Protein AF-A0A954R7X2-F1 (afdb_monomer_lite)

Radius of gyration: 25.23 Å; chains: 1; bounding box: 57×44×72 Å

Secondary structure (DSSP, 8-state):
-HHHHHHH--TTT-----SS---SS---SPPPPP---B--GGG--HHHHHHHHHHTT----HHHHHHHHHHHHHTTSPPBHHHHHHHHHHTSHHHH-HHHHS-EEEEETTEEEEESSHHIIIIIHHHHHHHHHHGGG--EEESSSSSSEEEE-SSS-EEEE-------

pLDDT: mean 91.8, std 8.51, range [50.0, 98.69]

Structure (mmCIF, N/CA/C/O backbone):
data_AF-A0A954R7X2-F1
#
_entry.id   AF-A0A954R7X2-F1
#
loop_
_atom_site.group_PDB
_atom_site.id
_atom_site.type_symbol
_atom_site.label_atom_id
_atom_site.label_alt_id
_atom_site.label_comp_id
_atom_site.label_asym_id
_atom_site.label_entity_id
_atom_site.label_seq_id
_atom_site.pdbx_PDB_ins_code
_atom_site.Cartn_x
_atom_site.Cartn_y
_atom_site.Cartn_z
_atom_site.occupancy
_atom_site.B_iso_or_equiv
_atom_site.auth_seq_id
_atom_site.auth_comp_id
_atom_site.auth_asym_id
_atom_site.auth_atom_id
_atom_site.pdbx_PDB_model_num
ATOM 1 N N . ASP A 1 1 ? -5.632 16.154 -36.452 1.00 69.88 1 ASP A N 1
ATOM 2 C CA . ASP A 1 1 ? -5.911 17.589 -36.648 1.00 69.88 1 ASP A CA 1
ATOM 3 C C . ASP A 1 1 ? -5.755 18.242 -35.297 1.00 69.88 1 ASP A C 1
ATOM 5 O O . ASP A 1 1 ? -6.568 17.933 -34.433 1.00 69.88 1 ASP A O 1
ATOM 9 N N . PRO A 1 2 ? -4.709 19.049 -35.082 1.00 77.31 2 PRO A N 1
ATOM 10 C CA . PRO A 1 2 ? -4.437 19.634 -33.773 1.00 77.31 2 PRO A CA 1
ATOM 11 C C . PRO A 1 2 ? -5.625 20.431 -33.224 1.00 77.31 2 PRO A C 1
ATOM 13 O O . PRO A 1 2 ? -5.840 20.446 -32.017 1.00 77.31 2 PRO A O 1
ATOM 16 N N . LEU A 1 3 ? -6.420 21.057 -34.102 1.00 86.19 3 LEU A N 1
ATOM 17 C CA . LEU A 1 3 ? -7.574 21.850 -33.691 1.00 86.19 3 LEU A CA 1
ATOM 18 C C . LEU A 1 3 ? -8.732 20.961 -33.224 1.00 86.19 3 LEU A C 1
ATOM 20 O O . LEU A 1 3 ? -9.303 21.207 -32.167 1.00 86.19 3 LEU A O 1
ATOM 24 N N . CYS A 1 4 ? -9.053 19.904 -33.977 1.00 84.31 4 CYS A N 1
ATOM 25 C CA . CYS A 1 4 ? -10.108 18.972 -33.579 1.00 84.31 4 CYS A CA 1
ATOM 26 C C . CYS A 1 4 ? -9.736 18.191 -32.318 1.00 84.31 4 CYS A C 1
ATOM 28 O O . CYS A 1 4 ? -10.591 18.044 -31.461 1.00 84.31 4 CYS A O 1
ATOM 30 N N . SER A 1 5 ? -8.490 17.724 -32.176 1.00 83.44 5 SER A N 1
ATOM 31 C CA . SER A 1 5 ? -8.057 17.041 -30.947 1.00 83.44 5 SER A CA 1
ATOM 32 C C . SER A 1 5 ? -8.198 17.953 -29.730 1.00 83.44 5 SER A C 1
ATOM 34 O O . SER A 1 5 ? -8.755 17.544 -28.729 1.00 83.44 5 SER A O 1
ATOM 36 N N . LYS A 1 6 ? -7.811 19.228 -29.856 1.00 85.25 6 LYS A N 1
ATOM 37 C CA . LYS A 1 6 ? -7.842 20.181 -28.741 1.00 85.25 6 LYS A CA 1
ATOM 38 C C . LYS A 1 6 ? -9.242 20.677 -28.355 1.00 85.25 6 LYS A C 1
ATOM 40 O O . LYS A 1 6 ? -9.440 21.092 -27.220 1.00 85.25 6 LYS A O 1
ATOM 45 N N . ILE A 1 7 ? -10.177 20.746 -29.306 1.00 91.06 7 ILE A N 1
ATOM 46 C CA . ILE A 1 7 ? -11.503 21.360 -29.091 1.00 91.06 7 ILE A CA 1
ATOM 47 C C . ILE A 1 7 ? -12.615 20.312 -28.978 1.00 91.06 7 ILE A C 1
ATOM 49 O O . ILE A 1 7 ? -13.613 20.559 -28.308 1.00 91.06 7 ILE A O 1
ATOM 53 N N . LEU A 1 8 ? -12.476 19.173 -29.658 1.00 90.81 8 LEU A N 1
ATOM 54 C CA . LEU A 1 8 ? -13.561 18.208 -29.866 1.00 90.81 8 LEU A CA 1
ATOM 55 C C . LEU A 1 8 ? -13.306 16.849 -29.213 1.00 90.81 8 LEU A C 1
ATOM 57 O O . LEU A 1 8 ? -14.130 15.958 -29.391 1.00 90.81 8 LEU A O 1
ATOM 61 N N . ALA A 1 9 ? -12.181 16.671 -28.523 1.00 90.88 9 ALA A N 1
ATOM 62 C CA . ALA A 1 9 ? -11.875 15.439 -27.817 1.00 90.88 9 ALA A CA 1
ATOM 63 C C . ALA A 1 9 ? -11.313 15.732 -26.427 1.00 90.88 9 ALA A C 1
ATOM 65 O O . ALA A 1 9 ? -10.562 16.683 -26.217 1.00 90.88 9 ALA A O 1
ATOM 66 N N . ASN A 1 10 ? -11.677 14.883 -25.479 1.00 90.38 10 ASN A N 1
ATOM 67 C CA . ASN A 1 10 ? -10.971 14.726 -24.228 1.00 90.38 10 ASN A CA 1
ATOM 68 C C . ASN A 1 10 ? -9.748 13.831 -24.461 1.00 90.38 10 ASN A C 1
ATOM 70 O O . ASN A 1 10 ? -9.885 12.622 -24.635 1.00 90.38 10 ASN A O 1
ATOM 74 N N . ASP A 1 11 ? -8.556 14.421 -24.403 1.00 87.44 11 ASP A N 1
ATOM 75 C CA . ASP A 1 11 ? -7.288 13.732 -24.670 1.00 87.44 11 ASP A CA 1
ATOM 76 C C . ASP A 1 11 ? -7.035 12.498 -23.776 1.00 87.44 11 ASP A C 1
ATOM 78 O O . ASP A 1 11 ? -6.216 11.649 -24.127 1.00 87.44 11 ASP A O 1
ATOM 82 N N . ALA A 1 12 ? -7.725 12.371 -22.635 1.00 87.56 12 ALA A N 1
ATOM 83 C CA . ALA A 1 12 ? -7.592 11.218 -21.747 1.00 87.56 12 ALA A CA 1
ATOM 84 C C . ALA A 1 12 ? -8.425 9.998 -22.184 1.00 87.56 12 ALA A C 1
ATOM 86 O O . ALA A 1 12 ? -8.054 8.872 -21.860 1.00 87.56 12 ALA A O 1
ATOM 87 N N . ILE A 1 13 ? -9.556 10.199 -22.872 1.00 89.62 13 ILE A N 1
ATOM 88 C CA . ILE A 1 13 ? -10.538 9.126 -23.140 1.00 89.62 13 ILE A CA 1
ATOM 89 C C . ILE A 1 13 ? -11.078 9.091 -24.577 1.00 89.62 13 ILE A C 1
ATOM 91 O O . ILE A 1 13 ? -11.800 8.161 -24.932 1.00 89.62 13 ILE A O 1
ATOM 95 N N . GLU A 1 14 ? -10.742 10.067 -25.418 1.00 88.19 14 GLU A N 1
ATOM 96 C CA . GLU A 1 14 ? -11.258 10.195 -26.780 1.00 88.19 14 GLU A CA 1
ATOM 97 C C . GLU A 1 14 ? -10.133 10.334 -27.808 1.00 88.19 14 GLU A C 1
ATOM 99 O O . GLU A 1 14 ? -9.052 10.857 -27.546 1.00 88.19 14 GLU A O 1
ATOM 104 N N . GLN A 1 15 ? -10.411 9.883 -29.032 1.00 84.88 15 GLN A N 1
ATOM 105 C CA . GLN A 1 15 ? -9.504 10.009 -30.166 1.00 84.88 15 GLN A CA 1
ATOM 106 C C . GLN A 1 15 ? -10.246 10.590 -31.369 1.00 84.88 15 GLN A C 1
ATOM 108 O O . GLN A 1 15 ? -11.346 10.163 -31.713 1.00 84.88 15 GLN A O 1
ATOM 113 N N . VAL A 1 16 ? -9.606 11.527 -32.072 1.00 86.81 16 VAL A N 1
ATOM 114 C CA . VAL A 1 16 ? -10.153 12.101 -33.307 1.00 86.81 16 VAL A CA 1
ATOM 115 C C . VAL A 1 16 ? -9.684 11.308 -34.522 1.00 86.81 1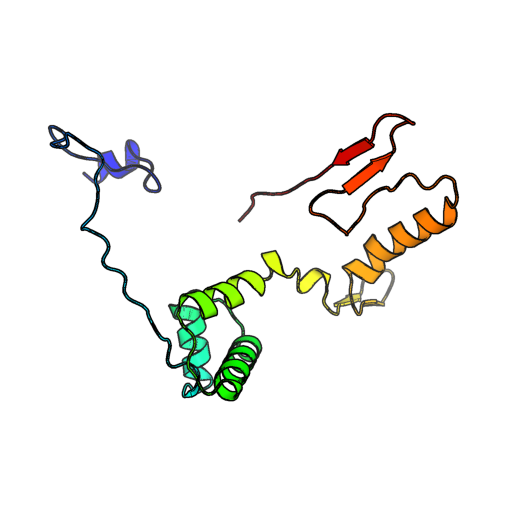6 VAL A C 1
ATOM 117 O O . VAL A 1 16 ? -8.496 11.294 -34.852 1.00 86.81 16 VAL A O 1
ATOM 120 N N . VAL A 1 17 ? -10.635 10.720 -35.248 1.00 86.06 17 VAL A N 1
ATOM 121 C CA . VAL A 1 17 ? -10.403 10.043 -36.532 1.00 86.06 17 VAL A CA 1
ATOM 122 C C . VAL A 1 17 ? -10.977 10.893 -37.666 1.00 86.06 17 VAL A C 1
ATOM 124 O O . VAL A 1 17 ? -12.111 11.359 -37.596 1.00 86.06 17 VAL A O 1
ATOM 127 N N . ARG A 1 18 ? -10.197 11.111 -38.732 1.00 85.25 18 ARG A N 1
ATOM 128 C CA . ARG A 1 18 ? -10.672 11.806 -39.940 1.00 85.25 18 ARG A CA 1
ATOM 129 C C . ARG A 1 18 ? -11.166 10.805 -40.981 1.00 85.25 18 ARG A C 1
ATOM 131 O O . ARG A 1 18 ? -10.421 9.915 -41.380 1.00 85.25 18 ARG A O 1
ATOM 138 N N . GLY A 1 19 ? -12.373 11.033 -41.492 1.00 85.19 19 GLY A N 1
ATOM 139 C CA . GLY A 1 19 ? -13.006 10.184 -42.503 1.00 85.19 19 GLY A CA 1
ATOM 140 C C . GLY A 1 19 ? -13.872 9.083 -41.892 1.00 85.19 19 GLY A C 1
ATOM 141 O O . GLY A 1 19 ? -14.144 9.084 -40.696 1.00 85.19 19 GLY A O 1
ATOM 142 N N . ALA A 1 20 ? -14.343 8.159 -42.731 1.00 80.50 20 ALA A N 1
ATOM 143 C CA . ALA A 1 20 ? -15.180 7.055 -42.273 1.00 80.50 20 ALA A CA 1
ATOM 144 C C . ALA A 1 20 ? -14.396 6.140 -41.320 1.00 80.50 20 ALA A C 1
ATOM 146 O O . ALA A 1 20 ? -13.302 5.678 -41.659 1.00 80.50 20 ALA A O 1
ATOM 147 N N . LEU A 1 21 ? -14.974 5.855 -40.152 1.00 79.06 21 LEU A N 1
ATOM 148 C CA . LEU A 1 21 ? -14.434 4.885 -39.208 1.00 79.06 21 LEU A CA 1
ATOM 149 C C . LEU A 1 21 ? -14.499 3.494 -39.855 1.00 79.06 21 LEU A C 1
ATOM 151 O O . LEU A 1 21 ? -15.568 2.903 -39.982 1.00 79.06 21 LEU A O 1
ATOM 155 N N . LYS A 1 22 ? -13.355 2.978 -40.311 1.00 72.31 22 LYS A N 1
ATOM 156 C CA . LYS A 1 22 ? -13.253 1.635 -40.899 1.00 72.31 22 LYS A CA 1
ATOM 157 C C . LYS A 1 22 ? -13.082 0.586 -39.801 1.00 72.31 22 LYS A C 1
ATOM 159 O O . LYS A 1 22 ? -12.057 -0.082 -39.742 1.00 72.31 22 LYS A O 1
ATOM 164 N N . MET A 1 23 ? -14.060 0.492 -38.906 1.00 70.38 23 MET A N 1
ATOM 165 C CA . MET A 1 23 ? -14.101 -0.524 -37.856 1.00 70.38 23 MET A CA 1
ATOM 166 C C . MET A 1 23 ? -15.509 -1.100 -37.762 1.00 70.38 23 MET A C 1
ATOM 168 O O . MET A 1 23 ? -16.478 -0.368 -37.599 1.00 70.38 23 MET A O 1
ATOM 172 N N . ASP A 1 24 ? -15.606 -2.418 -37.866 1.00 71.19 24 ASP A N 1
ATOM 173 C CA . ASP A 1 24 ? -16.816 -3.214 -37.650 1.00 71.19 24 ASP A CA 1
ATOM 174 C C . ASP A 1 24 ? -16.872 -3.804 -36.226 1.00 71.19 24 ASP A C 1
ATOM 176 O O . ASP A 1 24 ? -17.936 -4.223 -35.766 1.00 71.19 24 ASP A O 1
ATOM 180 N N . ARG A 1 25 ? -15.742 -3.798 -35.501 1.00 67.12 25 ARG A N 1
ATOM 181 C CA . ARG A 1 25 ? -15.620 -4.157 -34.079 1.00 67.12 25 ARG A CA 1
ATOM 182 C C . ARG A 1 25 ? -14.587 -3.293 -33.364 1.00 67.12 25 ARG A C 1
ATOM 184 O O . ARG A 1 25 ? -13.529 -3.003 -33.912 1.00 67.12 25 ARG A O 1
ATOM 191 N N . LEU A 1 26 ? -14.847 -2.984 -32.093 1.00 68.19 26 LEU A N 1
ATOM 192 C CA . LEU A 1 26 ? -13.865 -2.440 -31.145 1.00 68.19 26 LEU A CA 1
ATOM 193 C C . LEU A 1 26 ? -12.892 -3.549 -30.696 1.00 68.19 26 LEU A C 1
ATOM 195 O O . LEU A 1 26 ? -12.874 -3.944 -29.537 1.00 68.19 26 LEU A O 1
ATOM 199 N N . GLN A 1 27 ? -12.115 -4.113 -31.619 1.00 63.44 27 GLN A N 1
ATOM 200 C CA . GLN A 1 27 ? -10.938 -4.915 -31.274 1.00 63.44 27 GLN A CA 1
ATOM 201 C C . GLN A 1 27 ? -9.704 -4.083 -31.604 1.00 63.44 27 GLN A C 1
ATOM 203 O O . GLN A 1 27 ? -9.164 -4.140 -32.704 1.00 63.44 27 GLN A O 1
ATOM 208 N N . PHE A 1 28 ? -9.298 -3.253 -30.647 1.00 5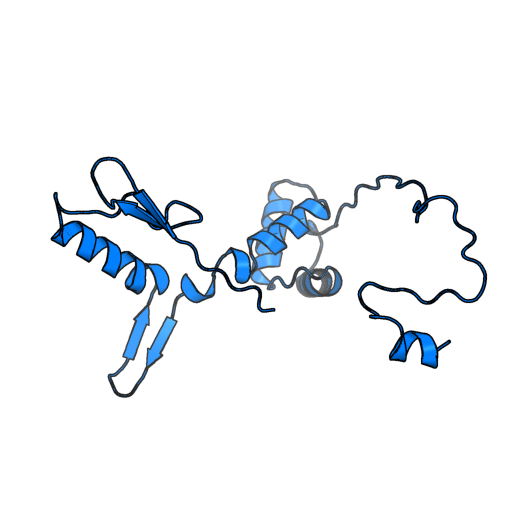7.66 28 PHE A N 1
ATOM 209 C CA . PHE A 1 28 ? -7.997 -2.599 -30.681 1.00 57.66 28 PHE A CA 1
ATOM 210 C C . PHE A 1 28 ? -6.953 -3.551 -30.085 1.00 57.66 28 PHE A C 1
ATOM 212 O O . PHE A 1 28 ? -7.122 -4.018 -28.961 1.00 57.66 28 PHE A O 1
ATOM 219 N N . GLY A 1 29 ? -5.882 -3.826 -30.835 1.00 61.91 29 GLY A N 1
ATOM 220 C CA . GLY A 1 29 ? -4.689 -4.523 -30.341 1.00 61.91 29 GLY A CA 1
ATOM 221 C C . GLY A 1 29 ? -4.303 -5.788 -31.113 1.00 61.91 29 GLY A C 1
ATOM 222 O O . GLY A 1 29 ? -5.130 -6.462 -31.727 1.00 61.91 29 GLY A O 1
ATOM 223 N N . SER A 1 30 ? -3.011 -6.116 -31.082 1.00 70.94 30 SER A N 1
ATOM 224 C CA . SER A 1 30 ? -2.513 -7.455 -31.406 1.00 70.94 30 SER A CA 1
ATOM 225 C C . SER A 1 30 ? -3.007 -8.461 -30.360 1.00 70.94 30 SER A C 1
ATOM 227 O O . SER A 1 30 ? -3.366 -8.089 -29.243 1.00 70.94 30 SER A O 1
ATOM 229 N N . ARG A 1 31 ? -3.020 -9.761 -30.694 1.00 77.06 31 ARG A N 1
ATOM 230 C CA . ARG A 1 31 ? -3.208 -10.794 -29.664 1.00 77.06 31 ARG A CA 1
ATOM 231 C C . ARG A 1 31 ? -2.129 -10.603 -28.600 1.00 77.06 31 ARG A C 1
ATOM 233 O O . ARG A 1 31 ? -0.947 -10.596 -28.939 1.00 77.06 31 ARG A O 1
ATOM 240 N N . TYR A 1 32 ? -2.547 -10.438 -27.349 1.00 83.06 32 TYR A N 1
ATOM 241 C CA . TYR A 1 32 ? -1.623 -10.410 -26.225 1.00 83.06 32 TYR A CA 1
ATOM 242 C C . TYR A 1 32 ? -0.882 -11.746 -26.166 1.00 83.06 32 TYR A C 1
ATOM 244 O O . TYR A 1 32 ? -1.508 -12.805 -26.090 1.00 83.06 32 TYR A O 1
ATOM 252 N N . ASN A 1 33 ? 0.444 -11.681 -26.224 1.00 87.81 33 ASN A N 1
ATOM 253 C CA . ASN A 1 33 ? 1.311 -12.809 -25.934 1.00 87.81 33 ASN A CA 1
ATOM 254 C C . ASN A 1 33 ? 1.888 -12.554 -24.549 1.00 87.81 33 ASN A C 1
ATOM 256 O O . ASN A 1 33 ? 2.572 -11.554 -24.350 1.00 87.81 33 ASN A O 1
ATOM 260 N N . PHE A 1 34 ? 1.568 -13.431 -23.604 1.00 92.00 34 PHE A N 1
ATOM 261 C CA . PHE A 1 34 ? 2.076 -13.320 -22.247 1.00 92.00 34 PHE A CA 1
ATOM 262 C C . PHE A 1 34 ? 3.601 -13.450 -22.231 1.00 92.00 34 PHE A C 1
ATOM 264 O O . PHE A 1 34 ? 4.149 -14.411 -22.775 1.00 92.00 34 PHE A O 1
ATOM 271 N N . GLU A 1 35 ? 4.256 -12.503 -21.571 1.00 94.00 35 GLU A N 1
ATOM 272 C CA . GLU A 1 35 ? 5.681 -12.524 -21.268 1.00 94.00 35 GLU A CA 1
ATOM 273 C C . GLU A 1 35 ? 5.839 -12.330 -19.760 1.00 94.00 35 GLU A C 1
ATOM 275 O O . GLU A 1 35 ? 5.336 -11.359 -19.201 1.00 94.00 35 GLU A O 1
ATOM 280 N N . LEU A 1 36 ? 6.504 -13.280 -19.098 1.00 95.62 36 LEU A N 1
ATOM 281 C CA . LEU A 1 36 ? 6.830 -13.162 -17.682 1.00 95.62 36 LEU A CA 1
ATOM 282 C C . LEU A 1 36 ? 8.132 -12.374 -17.545 1.00 95.62 36 LEU A C 1
ATOM 284 O O . LEU A 1 36 ? 9.187 -12.869 -17.943 1.00 95.62 36 LEU A O 1
ATOM 288 N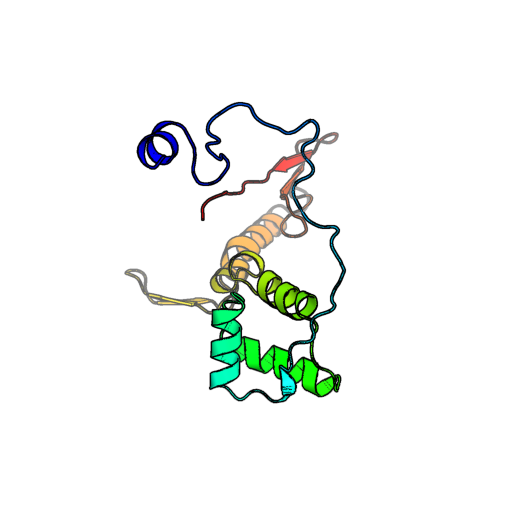 N . VAL A 1 37 ? 8.071 -11.186 -16.948 1.00 96.88 37 VAL A N 1
ATOM 289 C CA . VAL A 1 37 ? 9.254 -10.348 -16.744 1.00 96.88 37 VAL A CA 1
ATOM 290 C C . VAL A 1 37 ? 9.850 -10.634 -15.371 1.00 96.88 37 VAL A C 1
ATOM 292 O O . VAL A 1 37 ? 9.178 -10.556 -14.346 1.00 96.88 37 VAL A O 1
ATOM 295 N N . THR A 1 38 ? 11.138 -10.970 -15.339 1.00 98.06 38 THR A N 1
ATOM 296 C CA . THR A 1 38 ? 11.919 -11.098 -14.101 1.00 98.06 38 THR A CA 1
ATOM 297 C C . THR A 1 38 ? 12.851 -9.901 -13.970 1.00 98.06 38 THR A C 1
ATOM 299 O O . THR A 1 38 ? 13.615 -9.599 -14.887 1.00 98.06 38 THR A O 1
ATOM 302 N N . VAL A 1 39 ? 12.801 -9.222 -12.827 1.00 97.81 39 VAL A N 1
ATOM 303 C CA . VAL A 1 39 ? 13.583 -8.012 -12.558 1.00 97.81 39 VAL A CA 1
ATOM 304 C C . VAL A 1 39 ? 14.834 -8.406 -11.773 1.00 97.81 39 VAL A C 1
ATOM 306 O O . VAL A 1 39 ? 14.674 -8.875 -10.650 1.00 97.81 39 VAL A O 1
ATOM 309 N N . PRO A 1 40 ? 16.066 -8.206 -12.289 1.00 97.38 40 PRO A N 1
ATOM 310 C CA . PRO A 1 40 ? 17.314 -8.661 -11.658 1.00 97.38 40 PRO A CA 1
ATOM 311 C C . PRO A 1 40 ? 17.704 -7.809 -10.433 1.00 97.38 40 PRO A C 1
ATOM 313 O O . PRO A 1 40 ? 18.761 -7.181 -10.389 1.00 97.38 40 PRO A O 1
ATOM 316 N N . LEU A 1 41 ? 16.820 -7.757 -9.438 1.00 98.00 41 LEU A N 1
ATOM 317 C CA . LEU A 1 41 ? 16.882 -6.912 -8.254 1.00 98.00 41 LEU A CA 1
ATOM 318 C C . LEU A 1 41 ? 18.060 -7.274 -7.343 1.00 98.00 41 LEU A C 1
ATOM 320 O O . LEU A 1 41 ? 18.675 -6.386 -6.751 1.00 98.00 41 LEU A O 1
ATOM 324 N N . ARG A 1 42 ? 18.387 -8.565 -7.196 1.00 98.25 42 ARG A N 1
ATOM 325 C CA . ARG A 1 42 ? 19.327 -9.050 -6.167 1.00 98.25 42 ARG A CA 1
ATOM 326 C C . ARG A 1 42 ? 20.750 -8.524 -6.330 1.00 98.25 42 ARG A C 1
ATOM 328 O O . ARG A 1 42 ? 21.453 -8.380 -5.326 1.00 98.25 42 ARG A O 1
ATOM 335 N N . SER A 1 43 ? 21.179 -8.252 -7.560 1.00 96.69 43 SER A N 1
ATOM 336 C CA . SER A 1 43 ? 22.533 -7.786 -7.881 1.00 96.69 43 SER A CA 1
ATOM 337 C C . SER A 1 43 ? 22.668 -6.267 -7.979 1.00 96.69 43 SER A C 1
ATOM 339 O O . SER A 1 43 ? 23.780 -5.786 -8.175 1.00 96.69 43 SER A O 1
ATOM 341 N N . LEU A 1 44 ? 21.570 -5.513 -7.867 1.00 98.19 44 LEU A N 1
ATOM 342 C CA . LEU A 1 44 ? 21.606 -4.057 -7.997 1.00 98.19 44 LEU A CA 1
ATOM 343 C C . LEU A 1 44 ? 22.299 -3.400 -6.798 1.00 98.19 44 LEU A C 1
ATOM 345 O O . LEU A 1 44 ? 22.128 -3.826 -5.652 1.00 98.19 44 LEU A O 1
ATOM 349 N N . ASN A 1 45 ? 23.061 -2.344 -7.068 1.00 98.44 45 ASN A N 1
ATOM 350 C CA . ASN A 1 45 ? 23.558 -1.441 -6.034 1.00 98.44 45 ASN A CA 1
ATOM 351 C C . ASN A 1 45 ? 22.486 -0.398 -5.646 1.00 98.44 45 ASN A C 1
ATOM 353 O O . ASN A 1 45 ? 21.423 -0.327 -6.263 1.00 98.44 45 ASN A O 1
ATOM 357 N N . ASP A 1 46 ? 22.765 0.432 -4.641 1.00 98.56 46 ASP A N 1
ATOM 358 C CA . ASP A 1 46 ? 21.806 1.423 -4.132 1.00 98.56 46 ASP A CA 1
ATOM 359 C C . ASP A 1 46 ? 21.357 2.447 -5.192 1.00 98.56 46 ASP A C 1
ATOM 361 O O . ASP A 1 46 ? 20.179 2.804 -5.251 1.00 98.56 46 ASP A O 1
ATOM 365 N N . GLU A 1 47 ? 22.260 2.889 -6.072 1.00 98.44 47 GLU A N 1
ATOM 366 C CA . GLU A 1 47 ? 21.930 3.834 -7.150 1.00 98.44 47 GLU A CA 1
ATOM 367 C C . GLU A 1 47 ? 20.987 3.198 -8.177 1.00 98.44 47 GLU A C 1
ATOM 369 O O . GLU A 1 47 ? 20.007 3.807 -8.601 1.00 98.44 47 GLU A O 1
ATOM 374 N N . GLN A 1 48 ? 21.250 1.944 -8.541 1.00 98.38 48 GLN A N 1
ATOM 375 C CA . GLN A 1 48 ? 20.425 1.168 -9.460 1.00 98.38 48 GLN A CA 1
ATOM 376 C C . GLN A 1 48 ? 19.068 0.808 -8.850 1.00 98.38 48 GLN A C 1
ATOM 378 O O . GLN A 1 48 ? 18.074 0.781 -9.571 1.00 98.38 48 GLN A O 1
ATOM 383 N N . LEU A 1 49 ? 18.997 0.563 -7.537 1.00 98.56 49 LEU A N 1
ATOM 384 C CA . LEU A 1 49 ? 17.729 0.364 -6.830 1.00 98.56 49 LEU A CA 1
ATOM 385 C C . LEU A 1 49 ? 16.853 1.619 -6.899 1.00 98.56 49 LEU A C 1
ATOM 387 O O . LEU A 1 49 ? 15.656 1.523 -7.167 1.00 98.56 49 LEU A O 1
ATOM 391 N N . LEU A 1 50 ? 17.442 2.797 -6.693 1.00 98.19 50 LEU A N 1
ATOM 392 C CA . LEU A 1 50 ? 16.719 4.063 -6.813 1.00 98.19 50 LEU A CA 1
ATOM 393 C C . LEU A 1 50 ? 16.279 4.341 -8.251 1.00 98.19 50 LEU A C 1
ATOM 395 O O . LEU A 1 50 ? 15.143 4.765 -8.469 1.00 98.19 50 LEU A O 1
ATOM 399 N N . GLU A 1 51 ? 17.138 4.065 -9.231 1.00 98.06 51 GLU A N 1
ATOM 400 C CA . GLU A 1 51 ? 16.791 4.239 -10.642 1.00 98.06 51 GLU A CA 1
ATOM 401 C C . GLU A 1 51 ? 15.668 3.287 -11.068 1.00 98.06 51 GLU A C 1
ATOM 403 O O . GLU A 1 51 ? 14.719 3.716 -11.725 1.00 98.06 51 GLU A O 1
ATOM 408 N N . LEU A 1 52 ? 15.710 2.023 -10.638 1.00 97.88 52 LEU A N 1
ATOM 409 C CA . LEU A 1 52 ? 14.630 1.060 -10.859 1.00 97.88 52 LEU A CA 1
ATOM 410 C C . LEU A 1 52 ? 13.319 1.538 -10.222 1.00 97.88 52 LEU A C 1
ATOM 412 O O . LEU A 1 52 ? 12.278 1.511 -10.872 1.00 97.88 52 LEU A O 1
ATOM 416 N N . SER A 1 53 ? 13.366 2.019 -8.976 1.00 97.50 53 SER A N 1
ATOM 417 C CA . SER A 1 53 ? 12.188 2.553 -8.279 1.00 97.50 53 SER A CA 1
ATOM 418 C C . SER A 1 53 ? 11.554 3.728 -9.031 1.00 97.50 53 SER A C 1
ATOM 420 O O . SER A 1 53 ? 10.331 3.816 -9.153 1.00 97.50 53 SER A O 1
ATOM 422 N N . LYS A 1 54 ? 12.382 4.615 -9.591 1.00 96.38 54 LYS A N 1
ATOM 423 C CA . LYS A 1 54 ? 11.934 5.786 -10.350 1.00 96.38 54 LYS A CA 1
ATOM 424 C C . LYS A 1 54 ? 11.386 5.420 -11.729 1.00 96.38 54 LYS A C 1
ATOM 426 O O . LYS A 1 54 ? 10.309 5.880 -12.099 1.00 96.38 54 LYS A O 1
ATOM 431 N N . THR A 1 55 ? 12.128 4.626 -12.496 1.00 95.75 55 THR A N 1
ATOM 432 C CA . THR A 1 55 ? 11.774 4.264 -13.880 1.00 95.75 55 THR A CA 1
ATOM 433 C C . THR A 1 55 ? 10.624 3.267 -13.945 1.00 95.75 55 THR A C 1
ATOM 435 O O . THR A 1 55 ? 9.781 3.380 -14.827 1.00 95.75 55 THR A O 1
ATOM 438 N N . GLY A 1 56 ? 10.541 2.355 -12.975 1.00 93.06 56 GLY A N 1
ATOM 439 C CA . GLY A 1 56 ? 9.423 1.430 -12.795 1.00 93.06 56 GLY A CA 1
ATOM 440 C C . GLY A 1 56 ? 8.220 2.030 -12.066 1.00 93.06 56 GLY A C 1
ATOM 441 O O . GLY A 1 56 ? 7.292 1.294 -11.758 1.00 93.06 56 GLY A O 1
ATOM 442 N N . GLN A 1 57 ? 8.235 3.335 -11.754 1.00 95.25 57 GLN A N 1
ATOM 443 C CA . GLN A 1 57 ? 7.147 4.040 -11.059 1.00 95.25 57 GLN A CA 1
ATOM 444 C C . GLN A 1 57 ? 6.722 3.377 -9.734 1.00 95.25 57 GLN A C 1
ATOM 446 O O . GLN A 1 57 ? 5.559 3.428 -9.342 1.00 95.25 57 GLN A O 1
ATOM 451 N N . LEU A 1 58 ? 7.677 2.771 -9.024 1.00 96.06 58 LEU A N 1
ATOM 452 C CA . LEU A 1 58 ? 7.441 2.117 -7.736 1.00 96.06 58 LEU A CA 1
ATOM 453 C C . LEU A 1 58 ? 7.373 3.138 -6.594 1.00 96.06 58 LEU A C 1
ATOM 455 O O . LEU A 1 58 ? 6.711 2.898 -5.590 1.00 96.06 58 LEU A O 1
ATOM 459 N N . TYR A 1 59 ? 8.073 4.272 -6.741 1.00 93.75 59 TYR A N 1
ATOM 460 C CA . TYR A 1 59 ? 8.142 5.365 -5.757 1.00 93.75 59 TYR A CA 1
ATOM 461 C C . TYR A 1 59 ? 8.539 4.919 -4.337 1.00 93.75 59 TYR A C 1
ATOM 463 O O . TYR A 1 59 ? 8.202 5.566 -3.345 1.00 93.75 59 TYR A O 1
ATOM 471 N N . LEU A 1 60 ? 9.295 3.826 -4.242 1.00 96.19 60 LEU A N 1
ATOM 472 C CA . LEU A 1 60 ? 9.845 3.298 -3.001 1.00 96.19 60 LEU A CA 1
ATOM 473 C C . LEU A 1 60 ? 11.138 4.026 -2.635 1.00 96.19 60 LEU A C 1
ATOM 475 O O . LEU A 1 60 ? 11.979 4.320 -3.491 1.00 96.19 60 LEU A O 1
ATOM 479 N N . THR A 1 61 ? 11.310 4.273 -1.342 1.00 97.00 61 THR A N 1
ATOM 480 C CA . THR A 1 61 ? 12.555 4.777 -0.758 1.00 97.00 61 THR A CA 1
ATOM 481 C C . THR A 1 61 ? 13.677 3.742 -0.873 1.00 97.00 61 THR A C 1
ATOM 483 O O . THR A 1 61 ? 13.429 2.547 -1.044 1.00 97.00 61 THR A O 1
ATOM 486 N N . LEU A 1 62 ? 14.935 4.176 -0.718 1.00 98.12 62 LEU A N 1
ATOM 487 C CA . LEU A 1 62 ? 16.081 3.259 -0.747 1.00 98.12 62 LEU A CA 1
ATOM 488 C C . LEU A 1 62 ? 15.949 2.136 0.293 1.00 98.12 62 LEU A C 1
ATOM 490 O O . LEU A 1 62 ? 16.202 0.978 -0.021 1.00 98.12 62 LEU A O 1
ATOM 494 N N . VAL A 1 63 ? 15.508 2.462 1.511 1.00 97.88 63 VAL A N 1
ATOM 495 C CA . VAL A 1 63 ? 15.352 1.479 2.596 1.00 97.88 63 VAL A CA 1
ATOM 496 C C . VAL A 1 63 ? 14.280 0.441 2.256 1.00 97.88 63 VAL A C 1
ATOM 498 O O . VAL A 1 63 ? 14.478 -0.751 2.499 1.00 97.88 63 VAL A O 1
ATOM 501 N N . GLU A 1 64 ? 13.161 0.858 1.660 1.00 97.88 64 GLU A N 1
ATOM 502 C CA . GLU A 1 64 ? 12.119 -0.064 1.195 1.00 97.88 64 GLU A CA 1
ATOM 503 C C . GLU A 1 64 ? 12.659 -0.968 0.076 1.00 97.88 64 GLU A C 1
ATOM 505 O O . GLU A 1 64 ? 12.536 -2.190 0.167 1.00 97.88 64 GLU A O 1
ATOM 510 N N . MET A 1 65 ? 13.360 -0.403 -0.914 1.00 98.50 65 MET A N 1
ATOM 511 C CA . MET A 1 65 ? 13.991 -1.172 -1.994 1.00 98.50 65 MET A CA 1
ATOM 512 C C . MET A 1 65 ? 15.024 -2.181 -1.476 1.00 98.50 65 MET A C 1
ATOM 514 O O . MET A 1 65 ? 15.021 -3.335 -1.900 1.00 98.50 65 MET A O 1
ATOM 518 N N . GLN A 1 66 ? 15.875 -1.791 -0.525 1.00 98.56 66 GLN A N 1
ATOM 519 C CA . GLN A 1 66 ? 16.839 -2.686 0.123 1.00 98.56 66 GLN A CA 1
ATOM 520 C C . GLN A 1 66 ? 16.140 -3.797 0.912 1.00 98.56 66 GLN A C 1
ATOM 522 O O . GLN A 1 66 ? 16.587 -4.944 0.902 1.00 98.56 66 GLN A O 1
ATOM 527 N N . THR A 1 67 ? 15.025 -3.487 1.575 1.00 98.50 67 THR A N 1
ATOM 528 C CA . THR A 1 67 ? 14.233 -4.482 2.312 1.00 98.50 67 THR A CA 1
ATOM 529 C C . THR A 1 67 ? 13.673 -5.539 1.362 1.00 98.50 67 THR A C 1
ATOM 531 O O . THR A 1 67 ? 13.823 -6.737 1.613 1.00 98.50 67 THR A O 1
ATOM 534 N N . ILE A 1 68 ? 13.106 -5.110 0.234 1.00 98.31 68 ILE A N 1
ATOM 535 C CA . ILE A 1 68 ? 12.599 -6.004 -0.812 1.00 98.31 68 ILE A CA 1
ATOM 536 C C . ILE A 1 68 ? 13.749 -6.812 -1.425 1.00 98.31 68 ILE A C 1
ATOM 538 O O . ILE A 1 68 ? 13.664 -8.034 -1.533 1.00 98.31 68 ILE A O 1
ATOM 542 N N . GLN A 1 69 ? 14.868 -6.163 -1.753 1.00 98.69 69 GLN A N 1
ATOM 543 C CA . GLN A 1 69 ? 16.056 -6.828 -2.285 1.00 98.69 69 GLN A CA 1
ATOM 544 C C . GLN A 1 69 ? 16.565 -7.923 -1.340 1.00 98.69 69 GLN A C 1
ATOM 546 O O . GLN A 1 69 ? 16.864 -9.029 -1.785 1.00 98.69 69 GLN A O 1
ATOM 551 N N . ASN A 1 70 ? 16.642 -7.646 -0.038 1.00 98.56 70 ASN A N 1
ATOM 552 C CA . ASN A 1 70 ? 17.082 -8.615 0.963 1.00 98.56 70 ASN A CA 1
ATOM 553 C C . ASN A 1 70 ? 16.112 -9.796 1.094 1.00 98.56 70 ASN A C 1
ATOM 555 O O . ASN A 1 70 ? 16.562 -10.930 1.263 1.00 98.56 70 ASN A O 1
ATOM 559 N N . HIS A 1 71 ? 14.805 -9.557 0.964 1.00 98.50 71 HIS A N 1
ATOM 560 C CA . HIS A 1 71 ? 13.809 -10.625 0.907 1.00 98.50 71 HIS A CA 1
ATOM 561 C C . HIS A 1 71 ? 14.034 -11.542 -0.306 1.00 98.50 71 HIS A C 1
ATOM 563 O O . HIS A 1 71 ? 14.138 -12.754 -0.157 1.00 98.50 71 HIS A O 1
ATOM 569 N N . PHE A 1 72 ? 14.204 -10.987 -1.504 1.00 98.56 72 PHE A N 1
ATOM 570 C CA . PHE A 1 72 ? 14.441 -11.798 -2.703 1.00 98.56 72 PHE A CA 1
ATOM 571 C C . PHE A 1 72 ? 15.822 -12.475 -2.706 1.00 98.56 72 PHE A C 1
ATOM 573 O O . PHE A 1 72 ? 15.961 -13.611 -3.158 1.00 98.56 72 PHE A O 1
ATOM 580 N N . ARG A 1 73 ? 16.840 -11.854 -2.093 1.00 98.44 73 ARG A N 1
ATOM 581 C CA . ARG A 1 73 ? 18.130 -12.508 -1.814 1.00 98.44 73 ARG A CA 1
ATOM 582 C C . ARG A 1 73 ? 17.980 -13.732 -0.913 1.00 98.44 73 ARG A C 1
ATOM 584 O O . ARG A 1 73 ? 18.611 -14.742 -1.201 1.00 98.44 73 ARG A O 1
ATOM 591 N N . SER A 1 74 ? 17.160 -13.671 0.139 1.00 98.44 74 SER A N 1
ATOM 592 C CA . SER A 1 74 ? 16.962 -14.819 1.038 1.00 98.44 74 SER A CA 1
ATOM 593 C C . SER A 1 74 ? 16.171 -15.961 0.392 1.00 98.44 74 SER A C 1
ATOM 595 O O . SER A 1 74 ? 16.362 -17.115 0.765 1.00 98.44 74 SER A O 1
ATOM 597 N N . LEU A 1 75 ? 15.338 -15.653 -0.605 1.00 98.25 75 LEU A N 1
ATOM 598 C CA . LEU A 1 75 ? 14.640 -16.638 -1.436 1.00 98.25 75 LEU A CA 1
ATOM 599 C C . LEU A 1 75 ? 15.499 -17.208 -2.577 1.00 98.25 75 LEU A C 1
ATOM 601 O O . LEU A 1 75 ? 15.014 -18.057 -3.321 1.00 98.25 75 LEU A O 1
ATOM 605 N N . ASP A 1 76 ? 16.733 -16.724 -2.741 1.00 98.12 76 ASP A N 1
ATOM 606 C CA . ASP A 1 76 ? 17.643 -17.065 -3.841 1.00 98.12 76 ASP A CA 1
ATOM 607 C C . ASP A 1 76 ? 17.015 -16.934 -5.245 1.00 98.12 76 ASP A C 1
ATOM 609 O O . ASP A 1 76 ? 17.321 -17.682 -6.173 1.00 98.12 76 ASP A O 1
ATOM 613 N N . ARG A 1 77 ? 16.132 -15.946 -5.431 1.00 98.38 77 ARG A N 1
ATOM 614 C CA . ARG A 1 77 ? 15.514 -15.656 -6.730 1.00 98.38 77 ARG A CA 1
ATOM 615 C C . ARG A 1 77 ? 15.230 -14.178 -6.899 1.00 98.38 77 ARG A C 1
ATOM 617 O O . ARG A 1 77 ? 15.028 -13.458 -5.929 1.00 98.38 77 ARG A O 1
ATOM 624 N N . ASP A 1 78 ? 15.158 -13.746 -8.141 1.00 98.62 78 ASP A N 1
ATOM 625 C CA . ASP A 1 78 ? 14.712 -12.405 -8.480 1.00 98.62 78 ASP A CA 1
ATOM 626 C C . ASP A 1 78 ? 13.170 -12.328 -8.525 1.00 98.62 78 ASP A C 1
ATOM 628 O O . ASP A 1 78 ? 12.510 -13.345 -8.787 1.00 98.62 78 ASP A O 1
ATOM 632 N N . PRO A 1 79 ? 12.574 -11.165 -8.203 1.00 98.38 79 PRO A N 1
ATOM 633 C CA . PRO A 1 79 ? 11.134 -10.966 -8.307 1.00 98.38 79 PRO A CA 1
ATOM 634 C C . PRO A 1 79 ? 10.674 -10.937 -9.761 1.00 98.38 79 PRO A C 1
ATOM 636 O O . PRO A 1 79 ? 11.392 -10.495 -10.663 1.00 98.38 79 PRO A O 1
ATOM 639 N N . THR A 1 80 ? 9.426 -11.329 -9.970 1.00 98.38 80 THR A N 1
ATOM 640 C CA . THR A 1 80 ? 8.680 -10.909 -11.158 1.00 98.38 80 THR A CA 1
ATOM 641 C C . THR A 1 80 ? 8.303 -9.431 -11.044 1.00 98.38 80 THR A C 1
ATOM 643 O O . THR A 1 80 ? 8.225 -8.880 -9.943 1.00 98.38 80 THR A O 1
ATOM 646 N N . ASP A 1 81 ? 8.070 -8.777 -12.176 1.00 96.94 81 ASP A N 1
ATOM 647 C CA . ASP A 1 81 ? 7.554 -7.405 -12.222 1.00 96.94 81 ASP A CA 1
ATOM 648 C C . ASP A 1 81 ? 6.277 -7.230 -11.381 1.00 96.94 81 ASP A C 1
ATOM 650 O O . ASP A 1 81 ? 6.211 -6.328 -10.546 1.00 96.94 81 ASP A O 1
ATOM 654 N N . VAL A 1 82 ? 5.320 -8.152 -11.505 1.00 96.81 82 VAL A N 1
ATOM 655 C CA . VAL A 1 82 ? 4.051 -8.118 -10.765 1.00 96.81 82 VAL A CA 1
ATOM 656 C C . VAL A 1 82 ? 4.239 -8.278 -9.255 1.00 96.81 82 VAL A C 1
ATOM 658 O O . VAL A 1 82 ? 3.548 -7.622 -8.476 1.00 96.81 82 VAL A O 1
ATOM 661 N N . GLU A 1 83 ? 5.182 -9.112 -8.806 1.00 98.12 83 GLU A N 1
ATOM 662 C CA . GLU A 1 83 ? 5.503 -9.232 -7.378 1.00 98.12 83 GLU A CA 1
ATOM 663 C C . GLU A 1 83 ? 6.071 -7.918 -6.836 1.00 98.12 83 GLU A C 1
ATOM 665 O O . GLU A 1 83 ? 5.671 -7.467 -5.761 1.00 98.12 83 GLU A O 1
ATOM 670 N N . LEU A 1 84 ? 6.978 -7.291 -7.588 1.00 97.56 84 LEU A N 1
ATOM 671 C CA . LEU A 1 84 ? 7.604 -6.035 -7.192 1.00 97.56 84 LEU A CA 1
ATOM 672 C C . LEU A 1 84 ? 6.588 -4.884 -7.150 1.00 97.56 84 LEU A C 1
ATOM 674 O O . LEU A 1 84 ? 6.544 -4.146 -6.165 1.00 97.56 84 LEU A O 1
ATOM 678 N N . GLU A 1 85 ? 5.733 -4.768 -8.169 1.00 96.75 85 GLU A N 1
ATOM 679 C CA . GLU A 1 85 ? 4.665 -3.765 -8.222 1.00 96.75 85 GLU A CA 1
ATOM 680 C C . GLU A 1 85 ? 3.639 -3.972 -7.099 1.00 96.75 85 GLU A C 1
ATOM 682 O O . GLU A 1 85 ? 3.236 -3.012 -6.442 1.00 96.75 85 GLU A O 1
ATOM 687 N N . THR A 1 86 ? 3.274 -5.222 -6.799 1.00 97.06 86 THR A N 1
ATOM 688 C CA . THR A 1 86 ? 2.349 -5.540 -5.699 1.00 97.06 86 THR A CA 1
ATOM 689 C C . THR A 1 86 ? 2.888 -5.044 -4.356 1.00 97.06 86 THR A C 1
ATOM 691 O O . THR A 1 86 ? 2.152 -4.446 -3.563 1.00 97.06 86 THR A O 1
ATOM 694 N N . VAL A 1 87 ? 4.182 -5.248 -4.086 1.00 96.81 87 VAL A N 1
ATOM 695 C CA . VAL A 1 87 ? 4.801 -4.723 -2.862 1.00 96.81 87 VAL A CA 1
ATOM 696 C C . VAL A 1 87 ? 4.818 -3.193 -2.878 1.00 96.81 87 VAL A C 1
ATOM 698 O O . VAL A 1 87 ? 4.434 -2.577 -1.886 1.00 96.81 87 VAL A O 1
ATOM 701 N N . ALA A 1 88 ? 5.184 -2.571 -4.001 1.00 96.00 88 ALA A N 1
ATOM 702 C CA . ALA A 1 88 ? 5.204 -1.114 -4.119 1.00 96.00 88 ALA A CA 1
ATOM 703 C C . ALA A 1 88 ? 3.831 -0.478 -3.836 1.00 96.00 88 ALA A C 1
ATOM 705 O O . ALA A 1 88 ? 3.733 0.462 -3.046 1.00 96.00 88 ALA A O 1
ATOM 706 N N . GLN A 1 89 ? 2.760 -1.040 -4.403 1.00 94.62 89 GLN A N 1
ATOM 707 C CA . GLN A 1 89 ? 1.393 -0.568 -4.181 1.00 94.62 89 GLN A CA 1
ATOM 708 C C . GLN A 1 89 ? 0.962 -0.733 -2.723 1.00 94.62 89 GLN A C 1
ATOM 710 O O . GLN A 1 89 ? 0.498 0.221 -2.096 1.00 94.62 89 GLN A O 1
ATOM 715 N N . THR A 1 90 ? 1.166 -1.920 -2.148 1.00 93.19 90 THR A N 1
ATOM 716 C CA . THR A 1 90 ? 0.753 -2.206 -0.763 1.00 93.19 90 THR A CA 1
ATOM 717 C C . THR A 1 90 ? 1.524 -1.390 0.275 1.00 93.19 90 THR A C 1
ATOM 719 O O . THR A 1 90 ? 0.990 -1.105 1.346 1.00 93.19 90 THR A O 1
ATOM 722 N N . TRP A 1 91 ? 2.756 -0.979 -0.030 1.00 95.12 91 TRP A N 1
ATOM 723 C CA . TRP A 1 91 ? 3.590 -0.162 0.857 1.00 95.12 91 TRP A CA 1
ATOM 724 C C . TRP A 1 91 ? 3.490 1.340 0.577 1.00 95.12 91 TRP A C 1
ATOM 726 O O . TRP A 1 91 ? 4.126 2.142 1.270 1.00 95.12 91 TRP A O 1
ATOM 736 N N . SER A 1 92 ? 2.687 1.747 -0.407 1.00 90.75 92 SER A N 1
ATOM 737 C CA . SER A 1 92 ? 2.425 3.156 -0.690 1.00 90.75 92 SER A CA 1
ATOM 738 C C . SER A 1 92 ? 1.824 3.869 0.529 1.00 90.75 92 SER A C 1
ATOM 740 O O . SER A 1 92 ? 1.207 3.254 1.402 1.00 90.75 92 SER A O 1
ATOM 742 N N . GLU A 1 93 ? 1.990 5.192 0.602 1.00 88.25 93 GLU A N 1
ATOM 743 C CA . GLU A 1 93 ? 1.391 5.990 1.682 1.00 88.25 93 GLU A CA 1
ATOM 744 C C . GLU A 1 93 ? -0.131 5.839 1.725 1.00 88.25 93 GLU A C 1
ATOM 746 O O . GLU A 1 93 ? -0.716 5.703 2.797 1.00 88.25 93 GLU A O 1
ATOM 751 N N . HIS A 1 94 ? -0.757 5.817 0.549 1.00 84.75 94 HIS A N 1
ATOM 752 C CA . HIS A 1 94 ? -2.200 5.700 0.411 1.00 84.75 94 HIS A CA 1
ATOM 753 C C . HIS A 1 94 ? -2.733 4.371 0.973 1.00 84.75 94 HIS A C 1
ATOM 755 O O . HIS A 1 94 ? -3.806 4.354 1.569 1.00 84.75 94 HIS A O 1
ATOM 761 N N . CYS A 1 95 ? -1.977 3.275 0.833 1.00 86.50 95 CYS A N 1
ATOM 762 C CA . CYS A 1 95 ? -2.384 1.956 1.323 1.00 86.50 95 CYS A CA 1
ATOM 763 C C . CYS A 1 95 ? -1.964 1.679 2.773 1.00 86.50 95 CYS A C 1
ATOM 765 O O . CYS A 1 95 ? -2.716 1.069 3.527 1.00 86.50 95 CYS A O 1
ATOM 767 N N . SER A 1 96 ? -0.759 2.094 3.164 1.00 87.50 96 SER A N 1
ATOM 768 C CA . SER A 1 96 ? -0.173 1.746 4.466 1.00 87.50 96 SER A CA 1
ATOM 769 C C . SER A 1 96 ? -0.405 2.818 5.540 1.00 87.50 96 SER A C 1
ATOM 771 O O . SER A 1 96 ? -0.237 2.556 6.731 1.00 87.50 96 SER A O 1
ATOM 773 N N . HIS A 1 97 ? -0.818 4.028 5.140 1.00 86.12 97 HIS A N 1
ATOM 774 C CA . HIS A 1 97 ? -1.025 5.175 6.027 1.00 86.12 97 HIS A CA 1
ATOM 775 C C . HIS A 1 97 ? 0.201 5.460 6.915 1.00 86.12 97 HIS A C 1
ATOM 777 O O . HIS A 1 97 ? 0.077 5.623 8.136 1.00 86.12 97 HIS A O 1
ATOM 783 N N . LYS A 1 98 ? 1.405 5.493 6.321 1.00 87.94 98 LYS A N 1
ATOM 784 C CA . LYS A 1 98 ? 2.679 5.520 7.064 1.00 87.94 98 LYS A CA 1
ATOM 785 C C . LYS A 1 98 ? 2.805 6.780 7.917 1.00 87.94 98 LYS A C 1
ATOM 787 O O . LYS A 1 98 ? 3.327 6.699 9.025 1.00 87.94 98 LYS A O 1
ATOM 792 N N . THR A 1 99 ? 2.262 7.912 7.469 1.00 86.75 99 THR A N 1
ATOM 793 C CA . THR A 1 99 ? 2.224 9.164 8.243 1.00 86.75 99 THR A CA 1
ATOM 794 C C . THR A 1 99 ? 1.359 9.023 9.493 1.00 86.75 99 THR A C 1
ATOM 796 O O . THR A 1 99 ? 1.807 9.316 10.599 1.00 86.75 99 THR A O 1
ATOM 799 N N . LEU A 1 100 ? 0.132 8.517 9.344 1.00 86.94 100 LEU A N 1
ATOM 800 C CA . LEU A 1 100 ? -0.812 8.349 10.456 1.00 86.94 100 LEU A CA 1
ATOM 801 C C . LEU A 1 100 ? -0.359 7.273 11.452 1.00 86.94 100 LEU A C 1
ATOM 803 O O . LEU A 1 100 ? -0.655 7.359 12.644 1.00 86.94 100 LEU A O 1
ATOM 807 N N . ALA A 1 101 ? 0.372 6.263 10.981 1.00 87.94 101 ALA A N 1
ATOM 808 C CA . ALA A 1 101 ? 0.971 5.235 11.823 1.00 87.94 101 ALA A CA 1
ATOM 809 C C . ALA A 1 101 ? 2.362 5.617 12.368 1.00 87.94 101 ALA A C 1
ATOM 811 O O . ALA A 1 101 ? 2.898 4.892 13.213 1.00 87.94 101 ALA A O 1
ATOM 812 N N . GLY A 1 102 ? 2.940 6.714 11.878 1.00 89.31 102 GLY A N 1
ATOM 813 C CA . GLY A 1 102 ? 4.319 7.117 12.110 1.00 89.31 102 GLY A CA 1
ATOM 814 C C . GLY A 1 102 ? 4.564 7.775 13.464 1.00 89.31 102 GLY A C 1
ATOM 815 O O . GLY A 1 102 ? 3.640 8.118 14.210 1.00 89.31 102 GLY A O 1
ATOM 816 N N . ARG A 1 103 ? 5.855 7.960 13.766 1.00 92.75 103 ARG A N 1
ATOM 817 C CA . ARG A 1 103 ? 6.316 8.708 14.938 1.00 92.75 103 ARG A CA 1
ATOM 818 C C . ARG A 1 103 ? 6.330 10.191 14.613 1.00 92.75 103 ARG A C 1
ATOM 820 O O . ARG A 1 103 ? 6.942 10.583 13.623 1.00 92.75 103 ARG A O 1
ATOM 827 N N . ILE A 1 104 ? 5.678 10.999 15.439 1.00 92.88 104 ILE A N 1
ATOM 828 C CA . ILE A 1 104 ? 5.503 12.429 15.185 1.00 92.88 104 ILE A CA 1
ATOM 829 C C . ILE A 1 104 ? 5.892 13.209 16.431 1.00 92.88 104 ILE A C 1
ATOM 831 O O . ILE A 1 104 ? 5.388 12.948 17.519 1.00 92.88 104 ILE A O 1
ATOM 835 N N . GLU A 1 105 ? 6.777 14.180 16.253 1.00 93.62 105 GLU A N 1
ATOM 836 C CA . GLU A 1 105 ? 7.096 15.198 17.244 1.00 93.62 105 GLU A CA 1
ATOM 837 C C . GLU A 1 105 ? 6.479 16.516 16.774 1.00 93.62 105 GLU A C 1
ATOM 839 O O . GLU A 1 105 ? 6.686 16.934 15.637 1.00 93.62 105 GLU A O 1
ATOM 844 N N . TYR A 1 106 ? 5.665 17.129 17.627 1.00 91.88 106 TYR A N 1
ATOM 845 C CA . TYR A 1 106 ? 4.866 18.306 17.309 1.00 91.88 106 TYR A CA 1
ATOM 846 C C . TYR A 1 106 ? 5.001 19.341 18.422 1.00 91.88 106 TYR A C 1
ATOM 848 O O . TYR A 1 106 ? 5.010 18.984 19.596 1.00 91.88 106 TYR A O 1
ATOM 856 N N . GLU A 1 107 ? 5.095 20.618 18.072 1.00 95.25 107 GLU A N 1
ATOM 857 C CA . GLU A 1 107 ? 5.199 21.717 19.029 1.00 95.25 107 GLU A CA 1
ATOM 858 C C . GLU A 1 107 ? 4.307 22.871 18.575 1.00 95.25 107 GLU A C 1
ATOM 860 O O . GLU A 1 107 ? 4.341 23.266 17.408 1.00 95.25 107 GLU A O 1
ATOM 865 N N . ASP A 1 108 ? 3.496 23.385 19.495 1.00 94.31 108 ASP A N 1
ATOM 866 C CA . ASP A 1 108 ? 2.648 24.557 19.294 1.00 94.31 108 ASP A CA 1
ATOM 867 C C . ASP A 1 108 ? 2.645 25.465 20.535 1.00 94.31 108 ASP A C 1
ATOM 869 O O . ASP A 1 108 ? 3.422 25.281 21.472 1.00 94.31 108 ASP A O 1
ATOM 873 N N . GLU A 1 109 ? 1.757 26.460 20.551 1.00 95.69 109 GLU A N 1
ATOM 874 C CA . GLU A 1 109 ? 1.580 27.393 21.671 1.00 95.69 109 GLU A CA 1
ATOM 875 C C . GLU A 1 109 ? 1.180 26.722 22.999 1.00 95.69 109 GLU A C 1
ATOM 877 O O . GLU A 1 109 ? 1.316 27.326 24.064 1.00 95.69 109 GLU A O 1
ATOM 882 N N . HIS A 1 110 ? 0.730 25.465 22.959 1.00 92.38 110 HIS A N 1
ATOM 883 C CA . HIS A 1 110 ? 0.392 24.655 24.128 1.00 92.38 110 HIS A CA 1
ATOM 884 C C . HIS A 1 110 ? 1.515 23.688 24.532 1.00 92.38 110 HIS A C 1
ATOM 886 O O . HIS A 1 110 ? 1.377 22.953 25.513 1.00 92.38 110 HIS A O 1
ATOM 892 N N . GLY A 1 111 ? 2.640 23.717 23.818 1.00 94.75 111 GLY A N 1
ATOM 893 C CA . GLY A 1 111 ? 3.851 22.978 24.127 1.00 94.75 111 GLY A CA 1
ATOM 894 C C . GLY A 1 111 ? 4.095 21.784 23.211 1.00 94.75 111 GLY A C 1
ATOM 895 O O . GLY A 1 111 ? 3.513 21.621 22.139 1.00 94.75 111 GLY A O 1
ATOM 896 N N . LYS A 1 112 ? 5.026 20.938 23.647 1.00 95.75 112 LYS A N 1
ATOM 897 C CA . LYS A 1 112 ? 5.565 19.843 22.846 1.00 95.75 112 LYS A CA 1
ATOM 898 C C . LYS A 1 112 ? 4.820 18.531 23.092 1.00 95.75 112 LYS A C 1
ATOM 900 O O . LYS A 1 112 ? 4.572 18.148 24.234 1.00 95.75 112 LYS A O 1
ATOM 905 N N . ARG A 1 113 ? 4.501 17.818 22.015 1.00 93.75 113 ARG A N 1
ATOM 906 C CA . ARG A 1 113 ? 3.809 16.526 21.982 1.00 93.75 113 ARG A CA 1
ATOM 907 C C . ARG A 1 113 ? 4.600 15.528 21.144 1.00 93.75 113 ARG A C 1
ATOM 909 O O . ARG A 1 113 ? 5.205 15.885 20.137 1.00 93.75 113 ARG A O 1
ATOM 916 N N . GLN A 1 114 ? 4.584 14.270 21.560 1.00 94.50 114 GLN A N 1
ATOM 917 C CA . GLN A 1 114 ? 5.227 13.174 20.847 1.00 94.50 114 GLN A CA 1
ATOM 918 C C . GLN A 1 114 ? 4.247 12.012 20.725 1.00 94.50 114 GLN A C 1
ATOM 920 O O . GLN A 1 114 ? 3.600 11.647 21.702 1.00 94.50 114 GLN A O 1
ATOM 925 N N . PHE A 1 115 ? 4.172 11.436 19.533 1.00 93.44 115 PHE A N 1
ATOM 926 C CA . PHE A 1 115 ? 3.380 10.256 19.218 1.00 93.44 115 PHE A CA 1
ATOM 927 C C . PHE A 1 115 ? 4.311 9.177 18.687 1.00 93.44 115 PHE A C 1
ATOM 929 O O . PHE A 1 115 ? 5.160 9.444 17.835 1.00 93.44 115 PHE A O 1
ATOM 936 N N . THR A 1 116 ? 4.140 7.947 19.155 1.00 94.12 116 THR A N 1
ATOM 937 C CA . THR A 1 116 ? 4.797 6.773 18.570 1.00 94.12 116 THR A CA 1
ATOM 938 C C . THR A 1 116 ? 3.957 6.180 17.436 1.00 94.12 116 THR A C 1
ATOM 940 O O . THR A 1 116 ? 4.509 5.605 16.499 1.00 94.12 116 THR A O 1
ATOM 943 N N . ASN A 1 117 ? 2.633 6.326 17.518 1.00 93.12 117 ASN A N 1
ATOM 944 C CA . ASN A 1 117 ? 1.664 6.028 16.472 1.00 93.12 117 ASN A CA 1
ATOM 945 C C . ASN A 1 117 ? 0.447 6.958 16.624 1.00 93.12 117 ASN A C 1
ATOM 947 O O . ASN A 1 117 ? -0.428 6.724 17.464 1.00 93.12 117 ASN A O 1
ATOM 951 N N . MET A 1 118 ? 0.388 8.007 15.802 1.00 92.50 118 MET A N 1
ATOM 952 C CA . MET A 1 118 ? -0.617 9.068 15.927 1.00 92.50 118 MET A CA 1
ATOM 953 C C . MET A 1 118 ? -2.055 8.536 15.872 1.00 92.50 118 MET A C 1
ATOM 955 O O . MET A 1 118 ? -2.860 8.882 16.735 1.00 92.50 118 MET A O 1
ATOM 959 N N . LEU A 1 119 ? -2.392 7.668 14.915 1.00 92.38 119 LEU A N 1
ATOM 960 C CA . LEU A 1 119 ? -3.750 7.137 14.757 1.00 9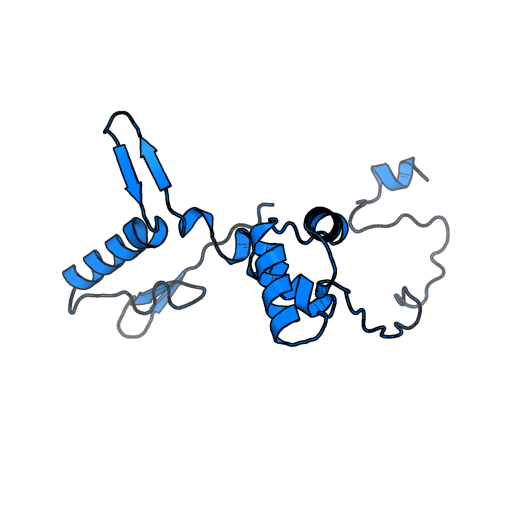2.38 119 LEU A CA 1
ATOM 961 C C . LEU A 1 119 ? -4.197 6.302 15.965 1.00 92.38 119 LEU A C 1
ATOM 963 O O . LEU A 1 119 ? -5.337 6.426 16.425 1.00 92.38 119 LEU A O 1
ATOM 967 N N . LYS A 1 120 ? -3.297 5.465 16.501 1.00 93.06 120 LYS A N 1
ATOM 968 C CA . LYS A 1 120 ? -3.595 4.631 17.671 1.00 93.06 120 LYS A CA 1
ATOM 969 C C . LYS A 1 120 ? -3.781 5.465 18.931 1.00 93.06 120 LYS A C 1
ATOM 971 O O . LYS A 1 120 ? -4.698 5.193 19.700 1.00 93.06 120 LYS A O 1
ATOM 976 N N . GLU A 1 121 ? -2.912 6.445 19.143 1.00 94.12 121 GLU A N 1
ATOM 977 C CA . GLU A 1 121 ? -2.882 7.261 20.362 1.00 94.12 121 GLU A CA 1
ATOM 978 C C . GLU A 1 121 ? -3.954 8.355 20.387 1.00 94.12 121 GLU A C 1
ATOM 980 O O . GLU A 1 121 ? -4.265 8.880 21.451 1.00 94.12 121 GLU A O 1
ATOM 985 N N . THR A 1 122 ? -4.555 8.672 19.240 1.00 92.50 122 THR A N 1
ATOM 986 C CA . THR A 1 122 ? -5.639 9.655 19.140 1.00 92.50 122 THR A CA 1
ATOM 987 C C . THR A 1 122 ? -6.983 8.961 18.931 1.00 92.50 122 THR A C 1
ATOM 989 O O . THR A 1 122 ? -7.692 8.665 19.892 1.00 92.50 122 THR A O 1
ATOM 992 N N . ILE A 1 123 ? -7.325 8.645 17.683 1.00 93.50 123 ILE A N 1
ATOM 993 C CA . ILE A 1 123 ? -8.640 8.144 17.285 1.00 93.50 123 ILE A CA 1
ATOM 994 C C . ILE A 1 123 ? -8.948 6.798 17.949 1.00 93.50 123 ILE A C 1
ATOM 996 O O . ILE A 1 123 ? -9.999 6.654 18.572 1.00 93.50 123 ILE A O 1
ATOM 1000 N N . PHE A 1 124 ? -8.035 5.820 17.889 1.00 94.31 124 PHE A N 1
ATOM 1001 C CA . PHE A 1 124 ? -8.339 4.490 18.436 1.00 94.31 124 PHE A CA 1
ATOM 1002 C C . PHE A 1 124 ? -8.409 4.516 19.963 1.00 94.31 124 PHE A C 1
ATOM 1004 O O . PHE A 1 124 ? -9.282 3.867 20.540 1.00 94.31 124 PHE A O 1
ATOM 1011 N N . ALA A 1 125 ? -7.499 5.239 20.623 1.00 95.44 125 ALA A N 1
ATOM 1012 C CA . ALA A 1 125 ? -7.491 5.378 22.075 1.00 95.44 125 ALA A CA 1
ATOM 1013 C C . ALA A 1 125 ? -8.782 6.037 22.577 1.00 95.44 125 ALA A C 1
ATOM 1015 O O . ALA A 1 125 ? -9.432 5.485 23.464 1.00 95.44 125 ALA A O 1
ATOM 1016 N N . ALA A 1 126 ? -9.205 7.142 21.954 1.00 96.56 126 ALA A N 1
ATOM 1017 C CA . ALA A 1 126 ? -10.447 7.827 22.302 1.00 96.56 126 ALA A CA 1
ATOM 1018 C C . ALA A 1 126 ? -11.674 6.922 22.108 1.00 96.56 126 ALA A C 1
ATOM 1020 O O . ALA A 1 126 ? -12.496 6.793 23.015 1.00 96.56 126 ALA A O 1
ATOM 1021 N N . THR A 1 127 ? -11.782 6.221 20.971 1.00 94.94 127 THR A N 1
ATOM 1022 C CA . THR A 1 127 ? -12.889 5.278 20.742 1.00 94.94 127 THR A CA 1
ATOM 1023 C C . THR A 1 127 ? -12.884 4.142 21.764 1.00 94.94 127 THR A C 1
ATOM 1025 O O . THR A 1 127 ? -13.934 3.808 22.302 1.00 94.94 127 THR A O 1
ATOM 1028 N N . ARG A 1 128 ? -11.722 3.558 22.087 1.00 95.38 128 ARG A N 1
ATOM 1029 C CA . ARG A 1 128 ? -11.624 2.500 23.110 1.00 95.38 128 ARG A CA 1
ATOM 1030 C C . ARG A 1 128 ? -12.048 2.996 24.487 1.00 95.38 128 ARG A C 1
ATOM 1032 O O . ARG A 1 128 ? -12.761 2.278 25.181 1.00 95.38 128 ARG A O 1
ATOM 1039 N N . GLN A 1 129 ? -11.639 4.205 24.861 1.00 97.19 129 GLN A N 1
ATOM 1040 C CA . GLN A 1 129 ? -12.034 4.822 26.121 1.00 97.19 129 GLN A CA 1
ATOM 1041 C C . GLN A 1 129 ? -13.554 5.012 26.192 1.00 97.19 129 GLN A C 1
ATOM 1043 O O . GLN A 1 129 ? -14.159 4.646 27.195 1.00 97.19 129 GLN A O 1
ATOM 1048 N N . LEU A 1 130 ? -14.182 5.520 25.128 1.00 96.38 130 LEU A N 1
ATOM 1049 C CA . LEU A 1 130 ? -15.638 5.682 25.073 1.00 96.38 130 LEU A CA 1
ATOM 1050 C C . LEU A 1 130 ? -16.368 4.340 25.184 1.00 96.38 130 LEU A C 1
ATOM 1052 O O . LEU A 1 130 ? -17.283 4.208 25.990 1.00 96.38 130 LEU A O 1
ATOM 1056 N N . ARG A 1 131 ? -15.916 3.314 24.452 1.00 95.94 131 ARG A N 1
ATOM 1057 C CA . ARG A 1 131 ? -16.493 1.962 24.538 1.00 95.94 131 ARG A CA 1
ATOM 1058 C C . ARG A 1 131 ? -16.404 1.384 25.952 1.00 95.94 131 ARG A C 1
ATOM 1060 O O . ARG A 1 131 ? -17.371 0.814 26.443 1.00 95.94 131 ARG A O 1
ATOM 1067 N N . GLN A 1 132 ? -15.273 1.579 26.635 1.00 96.38 132 GLN A N 1
ATOM 1068 C CA . GLN A 1 132 ? -15.116 1.177 28.039 1.00 96.38 132 GLN A CA 1
ATOM 1069 C C . GLN A 1 132 ? -16.053 1.947 28.976 1.00 96.38 132 GLN A C 1
ATOM 1071 O O . GLN A 1 132 ? -16.607 1.354 29.895 1.00 96.38 132 GLN A O 1
ATOM 1076 N N . GLN A 1 133 ? -16.239 3.249 28.748 1.00 97.19 133 GLN A N 1
ATOM 1077 C CA . GLN A 1 133 ? -17.149 4.081 29.539 1.00 97.19 133 GLN A CA 1
ATOM 1078 C C . GLN A 1 133 ? -18.618 3.695 29.338 1.00 97.19 133 GLN A C 1
ATOM 1080 O O . GLN A 1 133 ? -19.392 3.759 30.290 1.00 97.19 133 GLN A O 1
ATOM 1085 N N . TRP A 1 134 ? -19.007 3.294 28.125 1.00 97.38 134 TRP A N 1
ATOM 1086 C CA . TRP A 1 134 ? -20.373 2.862 27.831 1.00 97.38 134 TRP A CA 1
ATOM 1087 C C . TRP A 1 134 ? -20.681 1.453 28.342 1.00 97.38 134 TRP A C 1
ATOM 1089 O O . TRP A 1 134 ? -21.830 1.190 28.692 1.00 97.38 134 TRP A O 1
ATOM 1099 N N . GLY A 1 135 ? -19.683 0.568 28.441 1.00 96.19 135 GLY A N 1
ATOM 1100 C CA . GLY A 1 135 ? -19.859 -0.780 28.987 1.00 96.19 135 GLY A CA 1
ATOM 1101 C C . GLY A 1 135 ? -20.976 -1.535 28.264 1.00 96.19 135 GLY A C 1
ATOM 1102 O O . GLY A 1 135 ? -20.939 -1.679 27.045 1.00 96.19 135 GLY A O 1
ATOM 1103 N N . ASP A 1 136 ? -22.006 -1.953 29.000 1.00 95.38 136 ASP A N 1
ATOM 1104 C CA . ASP A 1 136 ? -23.166 -2.667 28.439 1.00 95.38 136 ASP A CA 1
ATOM 1105 C C . ASP A 1 136 ? -24.001 -1.814 27.465 1.00 95.38 136 ASP A C 1
ATOM 1107 O O . ASP A 1 136 ? -24.768 -2.347 26.664 1.00 95.38 136 ASP A O 1
ATOM 1111 N N . GLN A 1 137 ? -23.852 -0.488 27.517 1.00 95.06 137 GLN A N 1
ATOM 1112 C CA . GLN A 1 137 ? -24.488 0.458 26.596 1.00 95.06 137 GLN A CA 1
ATOM 1113 C C . GLN A 1 137 ? -23.623 0.749 25.358 1.00 95.06 137 GLN A C 1
ATOM 1115 O O . GLN A 1 137 ? -23.972 1.622 24.562 1.00 95.06 137 GLN A O 1
ATOM 1120 N N . ASP A 1 138 ? -22.493 0.053 25.172 1.00 96.69 138 ASP A N 1
ATOM 1121 C CA . ASP A 1 138 ? -21.701 0.171 23.949 1.00 96.69 138 ASP A CA 1
ATOM 1122 C C . ASP A 1 138 ? -22.548 -0.225 22.731 1.00 96.69 138 ASP A C 1
ATOM 1124 O O . ASP A 1 138 ? -23.161 -1.292 22.664 1.00 96.69 138 ASP A O 1
ATOM 1128 N N . TRP A 1 139 ? -22.582 0.675 21.759 1.00 95.94 139 TRP A N 1
ATOM 1129 C CA . TRP A 1 139 ? -23.339 0.560 20.520 1.00 95.94 139 TRP A CA 1
ATOM 1130 C C . TRP A 1 139 ? -22.409 0.389 19.314 1.00 95.94 139 TRP A C 1
ATOM 1132 O O . TRP A 1 139 ? -22.881 0.224 18.193 1.00 95.94 139 TRP A O 1
ATOM 1142 N N . CYS A 1 140 ? -21.086 0.382 19.507 1.00 95.88 140 CYS A N 1
ATOM 1143 C CA . CYS A 1 140 ? -20.125 0.067 18.458 1.00 95.88 140 CYS A CA 1
ATOM 1144 C C . CYS A 1 140 ? -20.107 -1.442 18.173 1.00 95.88 140 CYS A C 1
ATOM 1146 O O . CYS A 1 140 ? -19.554 -2.228 18.943 1.00 95.88 140 CYS A O 1
ATOM 1148 N N . VAL A 1 141 ? -20.638 -1.844 17.018 1.00 94.88 141 VAL A N 1
ATOM 1149 C CA . VAL A 1 141 ? -20.656 -3.249 16.580 1.00 94.88 141 VAL A CA 1
ATOM 1150 C C . VAL A 1 141 ? -19.332 -3.622 15.913 1.00 94.88 141 VAL A C 1
ATOM 1152 O O . VAL A 1 141 ? -18.696 -4.597 16.306 1.00 94.88 141 VAL A O 1
ATOM 1155 N N . SER A 1 142 ? -18.873 -2.817 14.949 1.00 94.62 142 SER A N 1
ATOM 1156 C CA . SER A 1 142 ? -17.584 -3.000 14.269 1.00 94.62 142 SER A CA 1
ATOM 1157 C C . SER A 1 142 ? -16.910 -1.651 14.048 1.00 94.62 142 SER A C 1
ATOM 1159 O O . SER A 1 142 ? -17.455 -0.769 13.388 1.00 94.62 142 SER A O 1
ATOM 1161 N N . VAL A 1 143 ? -15.722 -1.472 14.621 1.00 93.44 143 VAL A N 1
ATOM 1162 C CA . VAL A 1 143 ? -14.907 -0.260 14.470 1.00 93.44 143 VAL A CA 1
ATOM 1163 C C . VAL A 1 143 ? -13.448 -0.663 14.290 1.00 93.44 143 VAL A C 1
ATOM 1165 O O . VAL A 1 143 ? -12.930 -1.473 15.057 1.00 93.44 143 VAL A O 1
ATOM 1168 N N . PHE A 1 144 ? -12.794 -0.105 13.269 1.00 90.69 144 PHE A N 1
ATOM 1169 C CA . PHE A 1 144 ? -11.393 -0.383 12.903 1.00 90.69 144 PHE A CA 1
ATOM 1170 C C . PHE A 1 144 ? -11.067 -1.851 12.577 1.00 90.69 144 PHE A C 1
ATOM 1172 O O . PHE A 1 144 ? -9.904 -2.246 12.635 1.00 90.69 144 PHE A O 1
ATOM 1179 N N . ALA A 1 145 ? -12.080 -2.656 12.259 1.00 89.44 145 ALA A N 1
ATOM 1180 C CA . ALA A 1 145 ? -11.926 -4.065 11.895 1.00 89.44 145 ALA A CA 1
ATOM 1181 C C . ALA A 1 145 ? -12.286 -4.348 10.428 1.00 89.44 145 ALA A C 1
ATOM 1183 O O . ALA A 1 145 ? -11.982 -5.428 9.932 1.00 89.44 145 ALA A O 1
ATOM 1184 N N . ASP A 1 146 ? -12.923 -3.392 9.751 1.00 90.12 146 ASP A N 1
ATOM 1185 C CA . ASP A 1 146 ? -13.439 -3.539 8.392 1.00 90.12 146 ASP A CA 1
ATOM 1186 C C . ASP A 1 146 ? -13.317 -2.209 7.628 1.00 90.12 146 ASP A C 1
ATOM 1188 O O . ASP A 1 146 ? -12.954 -1.170 8.190 1.00 90.12 146 ASP A O 1
ATOM 1192 N N . ASN A 1 147 ? -13.667 -2.232 6.346 1.00 90.50 147 ASN A N 1
ATOM 1193 C CA . ASN A 1 147 ? -13.675 -1.083 5.453 1.00 90.50 147 ASN A CA 1
ATOM 1194 C C . ASN A 1 147 ? -14.755 -0.054 5.796 1.00 90.50 147 ASN A C 1
ATOM 1196 O O . ASN A 1 147 ? -14.710 1.036 5.235 1.00 90.50 147 ASN A O 1
ATOM 1200 N N . ALA A 1 148 ? -15.692 -0.360 6.696 1.00 93.38 148 ALA A N 1
ATOM 1201 C CA . ALA A 1 148 ? -16.725 0.551 7.180 1.00 93.38 148 ALA A CA 1
ATOM 1202 C C . ALA A 1 148 ? -16.903 0.436 8.702 1.00 93.38 148 ALA A C 1
ATOM 1204 O O . ALA A 1 148 ? -16.602 -0.594 9.306 1.00 93.38 148 ALA A O 1
ATOM 1205 N N . GLY A 1 149 ? -17.407 1.505 9.318 1.00 95.31 149 GLY A N 1
ATOM 1206 C CA . GLY A 1 149 ? -17.843 1.485 10.712 1.00 95.31 149 GLY A CA 1
ATOM 1207 C C . GLY A 1 149 ? -19.292 1.019 10.820 1.00 95.31 149 GLY A C 1
ATOM 1208 O O . GLY A 1 149 ? -20.121 1.370 9.979 1.00 95.31 149 GLY A O 1
ATOM 1209 N N . VAL A 1 150 ? -19.599 0.242 11.858 1.00 97.12 150 VAL A N 1
ATOM 1210 C CA . VAL A 1 150 ? -20.946 -0.266 12.140 1.00 97.12 150 VAL A CA 1
ATOM 1211 C C . VAL A 1 150 ? -21.330 0.050 13.576 1.00 97.12 150 VAL A C 1
ATOM 1213 O O . VAL A 1 150 ? -20.608 -0.294 14.518 1.00 97.12 150 VAL A O 1
ATOM 1216 N N . VAL A 1 151 ? -22.497 0.665 13.739 1.00 96.56 151 VAL A N 1
ATOM 1217 C CA . VAL A 1 151 ? -23.104 0.953 15.040 1.00 96.56 151 VAL A CA 1
ATOM 1218 C C . VAL A 1 151 ? -24.521 0.398 15.113 1.00 96.56 151 VAL A C 1
ATOM 1220 O O . VAL A 1 151 ? -25.229 0.349 14.106 1.00 96.56 151 VAL A O 1
ATOM 1223 N N . ARG A 1 152 ? -24.933 -0.014 16.310 1.00 97.19 152 ARG A N 1
ATOM 1224 C CA . ARG A 1 152 ? -26.294 -0.460 16.597 1.00 97.19 152 ARG A CA 1
ATOM 1225 C C . ARG A 1 152 ? -27.233 0.737 16.598 1.00 97.19 152 ARG A C 1
ATOM 1227 O O . ARG A 1 152 ? -26.940 1.738 17.249 1.00 97.19 152 ARG A O 1
ATOM 1234 N N . PHE A 1 153 ? -28.340 0.624 15.873 1.00 96.50 153 PHE A N 1
ATOM 1235 C CA . PHE A 1 153 ? -29.393 1.636 15.866 1.00 96.50 153 PHE A CA 1
ATOM 1236 C C . PHE A 1 153 ? -30.536 1.232 16.799 1.00 96.50 153 PHE A C 1
ATOM 1238 O O . PHE A 1 153 ? -30.903 2.010 17.676 1.00 96.50 153 PHE A O 1
ATOM 1245 N N . ASP A 1 154 ? -31.018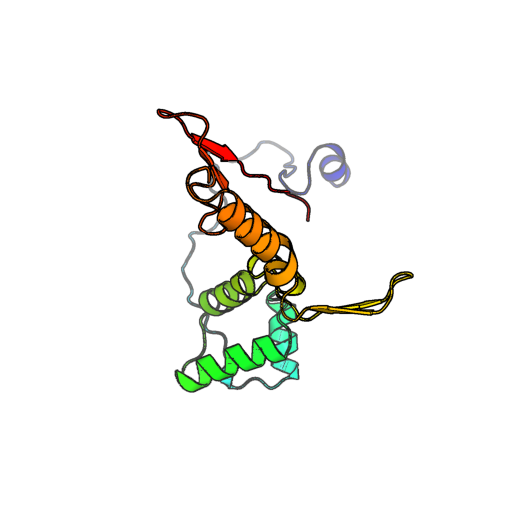 -0.005 16.665 1.00 95.25 154 ASP A N 1
ATOM 1246 C CA . ASP A 1 154 ? -32.006 -0.638 17.543 1.00 95.25 154 ASP A CA 1
ATOM 1247 C C . ASP A 1 154 ? -31.754 -2.161 17.636 1.00 95.25 154 ASP A C 1
ATOM 1249 O O . ASP A 1 154 ? -30.655 -2.630 17.324 1.00 95.25 154 ASP A O 1
ATOM 1253 N N . ASP A 1 155 ? -32.734 -2.926 18.125 1.00 94.88 155 ASP A N 1
ATOM 1254 C CA . ASP A 1 155 ? -32.615 -4.377 18.323 1.00 94.88 155 ASP A CA 1
ATOM 1255 C C . ASP A 1 155 ? -32.608 -5.176 17.008 1.00 94.88 155 ASP A C 1
ATOM 1257 O O . ASP A 1 155 ? -32.098 -6.298 16.975 1.00 94.88 155 ASP A O 1
ATOM 1261 N N . ASP A 1 156 ? -33.126 -4.596 15.923 1.00 97.44 156 ASP A N 1
ATOM 1262 C CA . ASP A 1 156 ? -33.300 -5.261 14.631 1.00 97.44 156 ASP A CA 1
ATOM 1263 C C . ASP A 1 156 ? -32.282 -4.772 13.582 1.00 97.44 156 ASP A C 1
ATOM 1265 O O . ASP A 1 156 ? -31.953 -5.502 12.640 1.00 97.44 156 ASP A O 1
ATOM 1269 N N . TYR A 1 157 ? -31.758 -3.548 13.734 1.00 97.12 157 TYR A N 1
ATOM 1270 C CA . TYR A 1 157 ? -30.978 -2.858 12.709 1.00 97.12 157 TYR A CA 1
ATOM 1271 C C . TYR A 1 157 ? -29.663 -2.243 13.204 1.00 97.12 157 TYR A C 1
ATOM 1273 O O . TYR A 1 157 ? -29.539 -1.648 14.279 1.00 97.12 157 TYR A O 1
ATOM 1281 N N . ASN A 1 158 ? -28.676 -2.292 12.306 1.00 97.88 158 ASN A N 1
ATOM 1282 C CA . ASN A 1 158 ? -27.408 -1.579 12.414 1.00 97.88 158 ASN A CA 1
ATOM 1283 C C . ASN A 1 158 ? -27.293 -0.523 11.311 1.00 97.88 158 ASN A C 1
ATOM 1285 O O . ASN A 1 158 ? -27.805 -0.705 10.205 1.00 97.88 158 ASN A O 1
ATOM 1289 N N . VAL A 1 159 ? -26.544 0.543 11.585 1.00 97.31 159 VAL A N 1
ATOM 1290 C CA . VAL A 1 159 ? -26.170 1.557 10.594 1.00 97.31 159 VAL A CA 1
ATOM 1291 C C . VAL A 1 159 ? -24.702 1.386 10.230 1.00 97.31 159 VAL A C 1
ATOM 1293 O O . VAL A 1 159 ? -23.829 1.336 11.099 1.00 97.31 159 VAL A O 1
ATOM 1296 N N . VAL A 1 160 ? -24.445 1.318 8.925 1.00 97.62 160 VAL A N 1
ATOM 1297 C CA . VAL A 1 160 ? -23.107 1.200 8.342 1.00 97.62 160 VAL A CA 1
ATOM 1298 C C . VAL A 1 160 ? -22.730 2.530 7.708 1.00 97.62 160 VAL A C 1
ATOM 1300 O O . VAL A 1 160 ? -23.500 3.085 6.925 1.00 97.62 160 VAL A O 1
ATOM 1303 N N . PHE A 1 161 ? -21.546 3.041 8.029 1.00 95.00 161 PHE A N 1
ATOM 1304 C CA . PHE A 1 161 ? -21.054 4.307 7.499 1.00 95.00 161 PHE A CA 1
ATOM 1305 C C . PHE A 1 161 ? -19.615 4.187 7.009 1.00 95.00 161 PHE A C 1
ATOM 1307 O O . PHE A 1 161 ? -18.746 3.577 7.640 1.00 95.00 161 PHE A O 1
ATOM 1314 N N . LYS A 1 162 ? -19.364 4.821 5.866 1.00 95.25 162 LYS A N 1
ATOM 1315 C CA . LYS A 1 162 ? -18.044 4.962 5.268 1.00 95.25 162 LYS A CA 1
ATOM 1316 C C . LYS A 1 162 ? -17.991 6.265 4.486 1.00 95.25 162 LYS A C 1
ATOM 1318 O O . LYS A 1 162 ? -18.944 6.626 3.803 1.00 95.25 162 LYS A O 1
ATOM 1323 N N . VAL A 1 163 ? -16.866 6.955 4.605 1.00 94.44 163 VAL A N 1
ATOM 1324 C CA . VAL A 1 163 ? -16.530 8.136 3.816 1.00 94.44 163 VAL A CA 1
ATOM 1325 C C . VAL A 1 163 ? -15.161 7.890 3.198 1.00 94.44 163 VAL A C 1
ATOM 1327 O O . VAL A 1 163 ? -14.243 7.453 3.893 1.00 94.44 163 VAL A O 1
ATOM 1330 N N . GLU A 1 164 ? -15.043 8.151 1.902 1.00 89.81 164 GLU A N 1
ATOM 1331 C CA . GLU A 1 164 ? -13.792 8.115 1.145 1.00 89.81 164 GLU A CA 1
ATOM 1332 C C . GLU A 1 164 ? -13.691 9.370 0.285 1.00 89.81 164 GLU A C 1
ATOM 1334 O O . GLU A 1 164 ? -14.694 10.021 -0.017 1.00 89.81 164 GLU A O 1
ATOM 1339 N N . THR A 1 165 ? -12.471 9.714 -0.106 1.00 90.06 165 THR A N 1
ATOM 1340 C CA . THR A 1 165 ? -12.209 10.786 -1.065 1.00 90.06 165 THR A CA 1
ATOM 1341 C C . THR A 1 165 ? -11.535 10.205 -2.293 1.00 90.06 165 THR A C 1
ATOM 1343 O O . THR A 1 165 ? -10.642 9.377 -2.159 1.00 90.06 165 THR A O 1
ATOM 1346 N N . HIS A 1 166 ? -11.892 10.705 -3.473 1.00 87.75 166 HIS A N 1
ATOM 1347 C CA . HIS A 1 166 ? -11.198 10.411 -4.730 1.00 87.75 166 HIS A CA 1
ATOM 1348 C C . HIS A 1 166 ? -10.398 11.634 -5.192 1.00 87.75 166 HIS A C 1
ATOM 1350 O O . HIS A 1 166 ? -10.536 12.102 -6.319 1.00 87.75 166 HIS A O 1
ATOM 1356 N N . ASN A 1 167 ? -9.598 12.179 -4.276 1.00 82.75 167 ASN A N 1
ATOM 1357 C CA . ASN A 1 167 ? -8.632 13.225 -4.588 1.00 82.75 167 ASN A CA 1
ATOM 1358 C C . ASN A 1 167 ? -7.300 12.555 -4.954 1.00 82.75 167 ASN A C 1
ATOM 1360 O O . ASN A 1 167 ? -6.950 11.541 -4.349 1.00 82.75 167 ASN A O 1
ATOM 1364 N N . HIS A 1 168 ? -6.591 13.117 -5.933 1.00 50.00 168 HIS A N 1
ATOM 1365 C CA . HIS A 1 168 ? -5.246 12.688 -6.324 1.00 50.00 168 HIS A CA 1
ATOM 1366 C C . HIS A 1 168 ? -4.167 13.448 -5.555 1.00 50.00 168 HIS A C 1
ATOM 1368 O O . HIS A 1 168 ? -4.380 14.656 -5.293 1.00 50.00 168 HIS A O 1
#

Sequence (168 aa):
DPLCSKILANDAIEQVVRGALKMDRLQFGSRYNFEL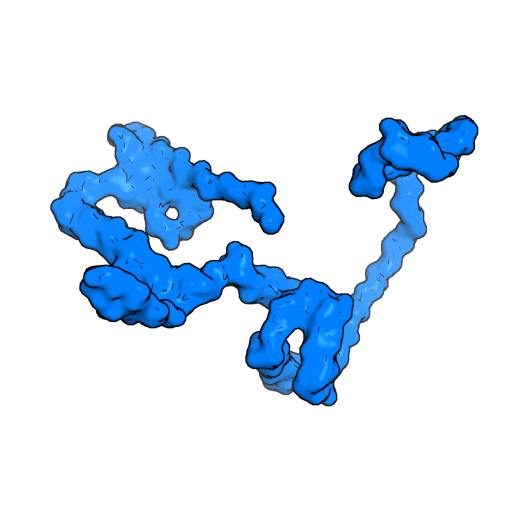VTVPLRSLNDEQLLELSKTGQLYLTLVEMQTIQNHFRSLDRDPTDVELETVAQTWSEHCSHKTLAGRIEYEDEHGKRQFTNMLKETIFAATRQLRQQWGDQDWCVSVFADNAGVVRFDDDYNVVFKVETHNH

Foldseek 3Di:
DVVCCVPPDDPVPDDDDPDDDPDPDPPPDDPDDDDWAFDPLLPDDLVRLVVCCVVLVLVDDSVLSVVVNVVCVVVVGTDTSVVSSVSSVCPDCVNPVCVQQDWDWDQDPVGIDIDRHNCCVPVVVVLVVVQVVCPVPAQFPDDPPDQWTWGHPDPPDIDTDHDDDPDD